Protein AF-A0A534SKF4-F1 (afdb_monomer_lite)

Sequence (89 aa):
MVERSDEYIIGRLIERSRLLIAISEEIPVETKLQTQPLLKQLERALGVPAEEQDTARVRATWAALYADLQEYADLEALLSALKNFVPYL

Foldseek 3Di:
DDDDALLRLLVVLLVVLLVCLVPPPPQDPVLSVVLNVLSVVLNVQSPDPPVPHPLVSNVVSLVVNCVSCVVPPSNNVSSVVNCVSNVSD

Structure (mmCIF, N/CA/C/O backbone):
data_AF-A0A534SKF4-F1
#
_entry.id   AF-A0A534SKF4-F1
#
loop_
_atom_site.group_PDB
_atom_site.id
_atom_site.type_symbol
_atom_site.label_atom_id
_atom_site.label_alt_id
_atom_site.label_comp_id
_atom_site.label_asym_id
_atom_site.label_entity_id
_atom_site.label_seq_id
_atom_site.pdbx_PDB_ins_code
_atom_site.Cartn_x
_atom_site.Cartn_y
_atom_site.Cartn_z
_atom_site.occupancy
_atom_site.B_iso_or_equiv
_atom_site.auth_seq_id
_atom_site.auth_comp_id
_atom_site.auth_asym_id
_atom_site.auth_atom_id
_atom_site.pdbx_PDB_model_num
ATOM 1 N N . MET A 1 1 ? -0.311 -24.155 -16.026 1.00 56.72 1 MET A N 1
ATOM 2 C CA . MET A 1 1 ? -0.391 -22.887 -15.270 1.00 56.72 1 MET A CA 1
ATOM 3 C C . MET A 1 1 ? 0.105 -21.785 -16.184 1.00 56.72 1 MET A C 1
ATOM 5 O O . MET A 1 1 ? 1.160 -21.971 -16.767 1.00 56.72 1 MET A O 1
ATOM 9 N N . VAL A 1 2 ? -0.661 -20.710 -16.375 1.00 68.31 2 VAL A N 1
ATOM 10 C CA . VAL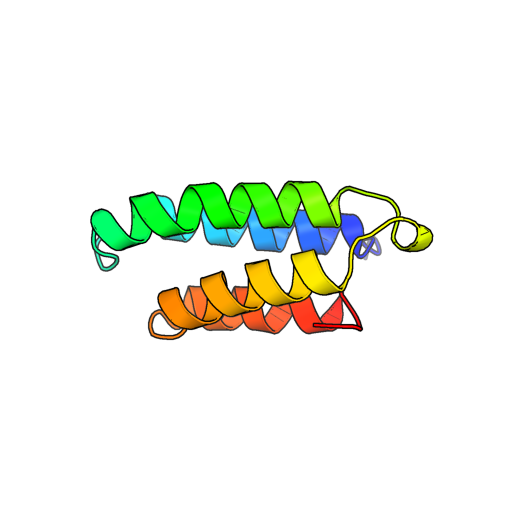 A 1 2 ? -0.173 -19.525 -17.099 1.00 68.31 2 VAL A CA 1
ATOM 11 C C . VAL A 1 2 ? 0.647 -18.710 -16.106 1.00 68.31 2 VAL A C 1
ATOM 13 O O . VAL A 1 2 ? 0.109 -18.312 -15.073 1.00 68.31 2 VAL A O 1
ATOM 16 N N . GLU A 1 3 ? 1.932 -18.522 -16.386 1.00 74.25 3 GLU A N 1
ATOM 17 C CA . GLU A 1 3 ? 2.808 -17.654 -15.599 1.00 74.25 3 GLU A CA 1
ATOM 18 C C . GLU A 1 3 ? 2.327 -16.203 -15.743 1.00 74.25 3 GLU A C 1
ATOM 20 O O . GLU A 1 3 ? 1.966 -15.759 -16.836 1.00 74.25 3 GLU A O 1
ATOM 25 N N . ARG A 1 4 ? 2.197 -15.494 -14.620 1.00 85.81 4 ARG A N 1
ATOM 26 C CA . ARG A 1 4 ? 1.716 -14.107 -14.580 1.00 85.81 4 ARG A CA 1
ATOM 27 C C . ARG A 1 4 ? 2.919 -13.191 -14.388 1.00 85.81 4 ARG A C 1
ATOM 29 O O . ARG A 1 4 ? 3.777 -13.521 -13.581 1.00 85.81 4 ARG A O 1
ATOM 36 N N . SER A 1 5 ? 2.957 -12.061 -15.094 1.00 91.44 5 SER A N 1
ATOM 37 C CA . SER A 1 5 ? 4.003 -11.055 -14.886 1.00 91.44 5 SER A CA 1
ATOM 38 C C . SER A 1 5 ? 3.869 -10.385 -13.518 1.00 91.44 5 SER A C 1
ATOM 40 O O . SER A 1 5 ? 2.761 -10.262 -12.986 1.00 91.44 5 SER A O 1
ATOM 42 N N . ASP A 1 6 ? 4.986 -9.895 -12.985 1.00 92.12 6 ASP A N 1
ATOM 43 C CA . ASP A 1 6 ? 5.017 -9.132 -11.732 1.00 92.12 6 ASP A CA 1
ATOM 44 C C . ASP A 1 6 ? 4.090 -7.915 -11.800 1.00 92.12 6 ASP A C 1
ATOM 46 O O . ASP A 1 6 ? 3.306 -7.682 -10.886 1.00 92.12 6 ASP A O 1
ATOM 50 N N . GLU A 1 7 ? 4.077 -7.206 -12.931 1.00 92.25 7 GLU A N 1
ATOM 51 C CA . GLU A 1 7 ? 3.175 -6.076 -13.199 1.00 92.25 7 GLU A CA 1
ATOM 52 C C . GLU A 1 7 ? 1.698 -6.456 -13.029 1.00 92.25 7 GLU A C 1
ATOM 54 O O . GLU A 1 7 ? 0.920 -5.728 -12.406 1.00 92.25 7 GLU A O 1
ATOM 59 N N . TYR A 1 8 ? 1.305 -7.627 -13.546 1.00 94.19 8 TYR A N 1
ATOM 60 C CA . TYR A 1 8 ? -0.054 -8.131 -13.389 1.00 94.19 8 TYR A CA 1
ATOM 61 C C . TYR A 1 8 ? -0.365 -8.406 -11.915 1.00 94.19 8 TYR A C 1
ATOM 63 O O . TYR A 1 8 ? -1.435 -8.033 -11.433 1.00 94.19 8 TYR A O 1
ATOM 71 N N . ILE A 1 9 ? 0.555 -9.043 -11.185 1.00 95.88 9 ILE A N 1
ATOM 72 C CA . ILE A 1 9 ? 0.346 -9.365 -9.770 1.00 95.88 9 ILE A CA 1
ATOM 73 C C . ILE A 1 9 ? 0.294 -8.096 -8.911 1.00 95.88 9 ILE A C 1
ATOM 75 O O . ILE A 1 9 ? -0.621 -7.962 -8.097 1.00 95.88 9 ILE A O 1
ATOM 79 N N . ILE A 1 10 ? 1.188 -7.133 -9.143 1.00 96.50 10 ILE A N 1
ATOM 80 C CA . ILE A 1 10 ? 1.188 -5.819 -8.485 1.00 96.50 10 ILE A CA 1
ATOM 81 C C . ILE A 1 10 ? -0.160 -5.123 -8.692 1.00 96.50 10 ILE A C 1
ATOM 83 O O . ILE A 1 10 ? -0.787 -4.698 -7.720 1.00 96.50 10 ILE A O 1
ATOM 87 N N . GLY A 1 11 ? -0.653 -5.067 -9.935 1.00 96.44 11 GLY A N 1
ATOM 88 C CA . GLY A 1 11 ? -1.958 -4.478 -10.239 1.00 96.44 11 GLY A CA 1
ATOM 89 C C . GLY A 1 11 ? -3.096 -5.141 -9.458 1.00 96.44 11 GLY A C 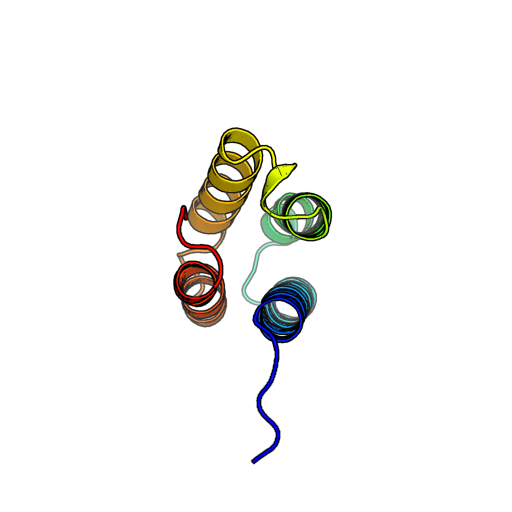1
ATOM 90 O O . GLY A 1 11 ? -3.942 -4.454 -8.887 1.00 96.44 11 GLY A O 1
ATOM 91 N N . ARG A 1 12 ? -3.083 -6.477 -9.347 1.00 97.38 12 ARG A N 1
ATOM 92 C CA . ARG A 1 12 ? -4.089 -7.232 -8.581 1.00 97.38 12 ARG A CA 1
ATOM 93 C C . ARG A 1 12 ? -4.004 -6.995 -7.074 1.00 97.38 12 ARG A C 1
ATOM 95 O O . ARG A 1 12 ? -5.051 -6.914 -6.433 1.00 97.38 12 ARG A O 1
ATOM 102 N N . LEU A 1 13 ? -2.802 -6.872 -6.511 1.00 98.06 13 LEU A N 1
ATOM 103 C CA . LEU A 1 13 ? -2.612 -6.544 -5.095 1.00 98.06 13 LEU A CA 1
ATOM 104 C C . LEU A 1 13 ? -3.175 -5.152 -4.781 1.00 98.06 13 LEU A C 1
ATOM 106 O O . LEU A 1 13 ? -3.973 -5.007 -3.858 1.00 98.06 13 LEU A O 1
ATOM 110 N N . ILE A 1 14 ? -2.848 -4.152 -5.603 1.00 97.88 14 ILE A N 1
ATOM 111 C CA . ILE A 1 14 ? -3.353 -2.780 -5.455 1.00 97.88 14 ILE A CA 1
ATOM 112 C C . ILE A 1 14 ? -4.878 -2.728 -5.602 1.00 97.88 14 ILE A C 1
ATOM 114 O O . ILE A 1 14 ? -5.559 -2.098 -4.791 1.00 97.88 14 ILE A O 1
ATOM 118 N N . GLU A 1 15 ? -5.432 -3.399 -6.613 1.00 97.81 15 GLU A N 1
ATOM 119 C CA . GLU A 1 15 ? -6.879 -3.481 -6.829 1.00 97.81 15 GLU A CA 1
ATOM 120 C C . GLU A 1 15 ? -7.586 -4.106 -5.618 1.00 97.81 15 GLU A C 1
ATOM 122 O O . GLU A 1 15 ? -8.599 -3.582 -5.147 1.00 97.81 15 GLU A O 1
ATOM 127 N N . ARG A 1 16 ? -7.032 -5.192 -5.065 1.00 98.31 16 ARG A N 1
ATOM 128 C CA . ARG A 1 16 ? -7.590 -5.862 -3.887 1.00 98.31 16 ARG A CA 1
ATOM 129 C C . ARG A 1 16 ? -7.537 -4.970 -2.648 1.00 98.31 16 ARG A C 1
ATOM 131 O O . ARG A 1 16 ? -8.556 -4.866 -1.966 1.00 98.31 16 ARG A O 1
ATOM 138 N N . SER A 1 17 ? -6.417 -4.290 -2.396 1.00 98.31 17 SER A N 1
ATOM 139 C CA . SER A 1 17 ? -6.302 -3.332 -1.289 1.00 98.31 17 SER A CA 1
ATOM 140 C C . SER A 1 17 ? -7.323 -2.203 -1.421 1.00 98.31 17 SER A C 1
ATOM 142 O O . SER A 1 17 ? -8.000 -1.866 -0.454 1.00 98.31 17 SER A O 1
ATOM 144 N N . ARG A 1 18 ? -7.518 -1.664 -2.634 1.00 98.06 18 ARG A N 1
ATOM 145 C CA . ARG A 1 18 ? -8.506 -0.606 -2.903 1.00 98.06 18 ARG A CA 1
ATOM 146 C C . ARG A 1 18 ? -9.923 -1.053 -2.559 1.00 98.06 18 ARG A C 1
ATOM 148 O O . ARG A 1 18 ? -10.660 -0.303 -1.925 1.00 98.06 18 ARG A O 1
ATOM 155 N N . LEU A 1 19 ? -10.296 -2.260 -2.983 1.00 98.19 19 LEU A N 1
ATOM 156 C CA . LEU A 1 19 ? -11.616 -2.821 -2.707 1.00 98.19 19 LEU A CA 1
ATOM 157 C C . LEU A 1 19 ? -11.833 -3.020 -1.208 1.00 98.19 19 LEU A C 1
ATOM 159 O O . LEU A 1 19 ? -12.866 -2.596 -0.702 1.00 98.19 19 LEU A O 1
ATOM 163 N N . LEU A 1 20 ? -10.863 -3.603 -0.498 1.00 97.81 20 LEU A N 1
ATOM 164 C CA . LEU A 1 20 ? -10.962 -3.818 0.948 1.00 97.81 20 LEU A CA 1
ATOM 165 C C . LEU A 1 20 ? -11.099 -2.504 1.722 1.00 97.81 20 LEU A C 1
ATOM 167 O O . LEU A 1 20 ? -11.979 -2.400 2.573 1.00 97.81 20 LEU A O 1
ATOM 171 N N . ILE A 1 21 ? -10.313 -1.479 1.371 1.00 97.62 21 ILE A N 1
ATOM 172 C CA . ILE A 1 21 ? -10.444 -0.141 1.969 1.00 97.62 21 ILE A CA 1
ATOM 173 C C . ILE A 1 21 ? -11.854 0.418 1.745 1.00 97.62 21 ILE A C 1
ATOM 175 O O . ILE A 1 21 ? -12.457 0.976 2.658 1.00 97.62 21 ILE A O 1
ATOM 179 N N . ALA A 1 22 ? -12.402 0.272 0.537 1.00 97.12 22 ALA A N 1
ATOM 180 C CA . ALA A 1 22 ? -13.718 0.809 0.216 1.00 97.12 22 ALA A CA 1
ATOM 181 C C . ALA A 1 22 ? -14.840 0.107 1.001 1.00 97.12 22 ALA A C 1
ATOM 183 O O . ALA A 1 22 ? -15.684 0.786 1.594 1.00 97.12 22 ALA A O 1
ATOM 184 N N . ILE A 1 23 ? -14.838 -1.229 1.024 1.00 97.06 23 ILE A N 1
ATOM 185 C CA . ILE A 1 23 ? -15.972 -2.026 1.516 1.00 97.06 23 ILE A CA 1
ATOM 186 C C . ILE A 1 23 ? -15.913 -2.362 3.007 1.00 97.06 23 ILE A C 1
ATOM 188 O O . ILE A 1 23 ? -16.954 -2.672 3.571 1.00 97.06 23 ILE A O 1
ATOM 192 N N . SER A 1 24 ? -14.737 -2.329 3.646 1.00 96.62 24 SER A N 1
ATOM 193 C CA . SER A 1 24 ? -14.615 -2.729 5.053 1.00 96.62 24 SER A CA 1
ATOM 194 C C . SER A 1 24 ? -15.359 -1.761 5.971 1.00 96.62 24 SER A C 1
ATOM 196 O O . SER A 1 24 ? -15.131 -0.553 5.913 1.00 96.62 24 SER A O 1
ATOM 198 N N . GLU A 1 25 ? -16.236 -2.274 6.829 1.00 96.56 25 GLU A N 1
ATOM 199 C CA . GLU A 1 25 ? -16.929 -1.478 7.852 1.00 96.56 25 GLU A CA 1
ATOM 200 C C . GLU A 1 25 ? -16.035 -1.181 9.068 1.00 96.56 25 GLU A C 1
ATOM 202 O O . GLU A 1 25 ? -16.343 -0.289 9.852 1.00 96.56 25 GLU A O 1
ATOM 207 N N . GLU A 1 26 ? -14.907 -1.885 9.199 1.00 95.69 26 GLU A N 1
ATOM 208 C CA . GLU A 1 26 ? -13.965 -1.751 10.317 1.00 95.69 26 GLU A CA 1
ATOM 209 C C . GLU A 1 26 ? -13.008 -0.564 10.149 1.00 95.69 26 GLU A C 1
ATOM 211 O O . GLU A 1 26 ? -12.457 -0.065 11.126 1.00 95.69 26 GLU A O 1
ATOM 216 N N . ILE A 1 27 ? -12.806 -0.099 8.912 1.00 97.62 27 ILE A N 1
ATOM 217 C CA . ILE A 1 27 ? -11.884 0.999 8.610 1.00 97.62 27 ILE A CA 1
ATOM 218 C C . ILE A 1 27 ? -12.621 2.337 8.780 1.00 97.62 27 ILE A C 1
ATOM 220 O O . ILE A 1 27 ? -13.608 2.571 8.068 1.00 97.62 27 ILE A O 1
ATOM 224 N N . PRO A 1 28 ? -12.137 3.256 9.639 1.00 97.94 28 PRO A N 1
ATOM 225 C CA . PRO A 1 28 ? -12.709 4.590 9.784 1.00 97.94 28 PRO A CA 1
ATOM 226 C C . PRO A 1 28 ? -12.761 5.346 8.454 1.00 97.94 28 PRO A C 1
ATOM 228 O O . PRO A 1 28 ? -11.870 5.224 7.607 1.00 97.94 28 PRO A O 1
ATOM 231 N N . VAL A 1 29 ? -13.799 6.163 8.264 1.00 97.69 29 VAL A N 1
ATOM 232 C CA . VAL A 1 29 ? -14.001 6.921 7.017 1.00 97.69 29 VAL A CA 1
ATOM 233 C C . VAL A 1 29 ? -12.810 7.837 6.732 1.00 97.69 29 VAL A C 1
ATOM 235 O O . VAL A 1 29 ? -12.384 7.946 5.584 1.00 97.69 29 VAL A O 1
ATOM 238 N N . GLU A 1 30 ? -12.230 8.441 7.765 1.00 97.56 30 GLU A N 1
ATOM 239 C CA . GLU A 1 30 ? -11.038 9.282 7.685 1.00 97.56 30 GLU A CA 1
ATOM 240 C C . GLU A 1 30 ? -9.853 8.505 7.099 1.00 97.56 30 GLU A C 1
ATOM 242 O O . GLU A 1 30 ? -9.239 8.952 6.127 1.00 97.56 30 GLU A O 1
ATOM 247 N N . THR A 1 31 ? -9.601 7.295 7.606 1.00 97.69 31 THR A N 1
ATOM 248 C CA . THR A 1 31 ? -8.556 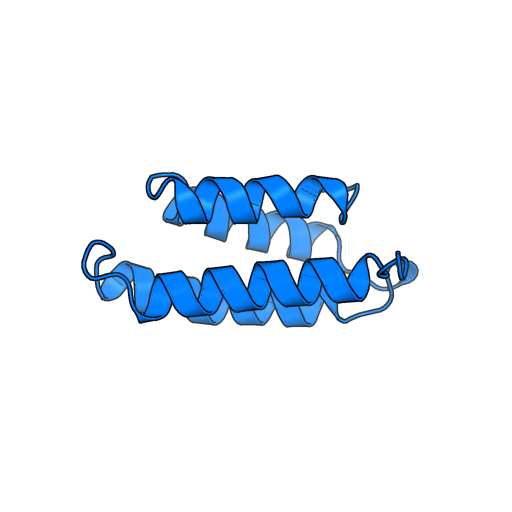6.399 7.096 1.00 97.69 31 THR A CA 1
ATOM 249 C C . THR A 1 31 ? -8.815 6.027 5.638 1.00 97.69 31 THR A C 1
ATOM 251 O O . THR A 1 31 ? -7.891 6.041 4.824 1.00 97.69 31 THR A O 1
ATOM 254 N N . LYS A 1 32 ? -10.071 5.767 5.245 1.00 98.06 32 LYS A N 1
ATOM 255 C CA . LYS A 1 32 ? -10.423 5.504 3.835 1.00 98.06 32 LYS A CA 1
ATOM 256 C C . LYS A 1 32 ? -10.127 6.704 2.934 1.00 98.06 32 LYS A C 1
ATOM 258 O O . LYS A 1 32 ? -9.583 6.531 1.842 1.00 98.06 32 LYS A O 1
ATOM 263 N N . LEU A 1 33 ? -10.495 7.909 3.373 1.00 97.50 33 LEU A N 1
ATOM 264 C CA . LEU A 1 33 ? -10.278 9.148 2.623 1.00 97.50 33 LEU A CA 1
ATOM 265 C C . LEU A 1 33 ? -8.788 9.474 2.477 1.00 97.50 33 LEU A C 1
ATOM 267 O O . LEU A 1 33 ? -8.381 9.965 1.425 1.00 97.50 33 LEU A O 1
ATOM 271 N N . GLN A 1 34 ? -7.979 9.164 3.490 1.00 96.38 34 GLN A N 1
ATOM 272 C CA . GLN A 1 34 ? -6.528 9.345 3.465 1.00 96.38 34 GLN A CA 1
ATOM 273 C C . GLN A 1 34 ? -5.827 8.322 2.561 1.00 96.38 34 GLN A C 1
ATOM 275 O O . GLN A 1 34 ? -4.993 8.682 1.728 1.00 96.38 34 GLN A O 1
ATOM 280 N N . THR A 1 35 ? -6.179 7.043 2.685 1.00 97.94 35 THR A N 1
ATOM 281 C CA . THR A 1 35 ? -5.408 5.947 2.076 1.00 97.94 35 THR A CA 1
ATOM 282 C C . THR A 1 35 ? -5.769 5.678 0.617 1.00 97.94 35 THR A C 1
ATOM 284 O O . THR A 1 35 ? -4.888 5.326 -0.168 1.00 97.94 35 THR A O 1
ATOM 287 N N . GLN A 1 36 ? -7.015 5.899 0.179 1.00 96.75 36 GLN A N 1
ATOM 288 C CA . GLN A 1 36 ? -7.388 5.671 -1.227 1.00 96.75 36 GLN A CA 1
ATOM 289 C C . GLN A 1 36 ? -6.611 6.553 -2.230 1.00 96.75 36 GLN A C 1
ATOM 291 O O . GLN A 1 36 ? -6.133 6.023 -3.242 1.00 96.75 36 GLN A O 1
ATOM 296 N N . PRO A 1 37 ? -6.422 7.869 -1.994 1.00 97.44 37 PRO A N 1
ATOM 297 C CA . PRO A 1 37 ? -5.559 8.693 -2.835 1.00 97.44 37 PRO A CA 1
ATOM 298 C C . PRO A 1 37 ? -4.099 8.238 -2.819 1.00 97.44 37 PRO A C 1
ATOM 300 O O . PRO A 1 37 ? -3.469 8.233 -3.876 1.00 97.44 37 PRO A O 1
ATOM 303 N N . LEU A 1 38 ? -3.563 7.839 -1.659 1.00 97.88 38 LEU A N 1
ATOM 304 C CA . LEU A 1 38 ? -2.191 7.332 -1.543 1.00 97.88 38 LEU A CA 1
ATOM 305 C C . LEU A 1 38 ? -2.006 6.035 -2.336 1.00 97.88 38 LEU A C 1
ATOM 307 O O . LEU A 1 38 ? -1.040 5.901 -3.082 1.00 97.88 38 LEU A O 1
ATOM 311 N N . LEU A 1 39 ? -2.976 5.123 -2.281 1.00 97.94 39 LEU A N 1
ATOM 312 C CA . LEU A 1 39 ? -2.944 3.879 -3.045 1.00 97.94 39 LEU A CA 1
ATOM 313 C C . LEU A 1 39 ? -2.961 4.137 -4.560 1.00 97.94 39 LEU A C 1
ATOM 315 O O . LEU A 1 39 ? -2.253 3.476 -5.315 1.00 97.94 39 LEU A O 1
ATOM 319 N N . LYS A 1 40 ? -3.716 5.144 -5.016 1.00 97.75 40 LYS A N 1
ATOM 320 C CA . LYS A 1 40 ? -3.695 5.595 -6.418 1.00 97.75 40 LYS A CA 1
ATOM 321 C C . LYS A 1 40 ? -2.361 6.240 -6.808 1.00 97.75 40 LYS A C 1
ATOM 323 O O . LYS A 1 40 ? -1.939 6.129 -7.957 1.00 97.75 40 LYS A O 1
ATOM 328 N N . GLN A 1 41 ? -1.701 6.940 -5.887 1.00 97.69 41 GLN A N 1
ATOM 329 C CA . GLN A 1 41 ? -0.360 7.477 -6.127 1.00 97.69 41 GLN A CA 1
ATOM 330 C C . GLN A 1 41 ? 0.674 6.356 -6.249 1.00 97.69 41 GLN A C 1
ATOM 332 O O . GLN A 1 41 ? 1.484 6.402 -7.172 1.00 97.69 41 GLN A O 1
ATOM 337 N N . LEU A 1 42 ? 0.597 5.340 -5.385 1.00 98.06 42 LEU A N 1
ATOM 338 C CA . LEU A 1 42 ? 1.458 4.161 -5.448 1.00 98.06 42 LEU A CA 1
ATOM 339 C C . LEU A 1 42 ? 1.273 3.406 -6.772 1.00 98.06 42 LEU A C 1
ATOM 341 O O . LEU A 1 42 ? 2.254 3.118 -7.445 1.00 98.06 42 LEU A O 1
ATOM 345 N N . GLU A 1 43 ? 0.025 3.170 -7.190 1.00 97.69 43 GLU A N 1
ATOM 346 C CA . GLU A 1 43 ? -0.304 2.547 -8.483 1.00 97.69 43 GLU A CA 1
ATOM 347 C C . GLU A 1 43 ? 0.316 3.295 -9.663 1.00 97.69 43 GLU A C 1
ATOM 349 O O . GLU A 1 43 ? 0.946 2.692 -10.525 1.00 97.69 43 GLU A O 1
ATOM 354 N N . ARG A 1 44 ? 0.176 4.624 -9.690 1.00 97.00 44 ARG A N 1
ATOM 355 C CA . ARG A 1 44 ? 0.760 5.450 -10.751 1.00 97.00 44 ARG A CA 1
ATOM 356 C C . ARG A 1 44 ? 2.280 5.387 -10.758 1.00 97.00 44 ARG A C 1
ATOM 358 O O . ARG A 1 44 ? 2.860 5.367 -11.834 1.00 97.00 44 ARG A O 1
ATOM 365 N N . ALA A 1 45 ? 2.905 5.385 -9.584 1.00 96.56 45 ALA A N 1
ATOM 366 C CA . ALA A 1 45 ? 4.354 5.318 -9.474 1.00 96.56 45 ALA A CA 1
ATOM 367 C 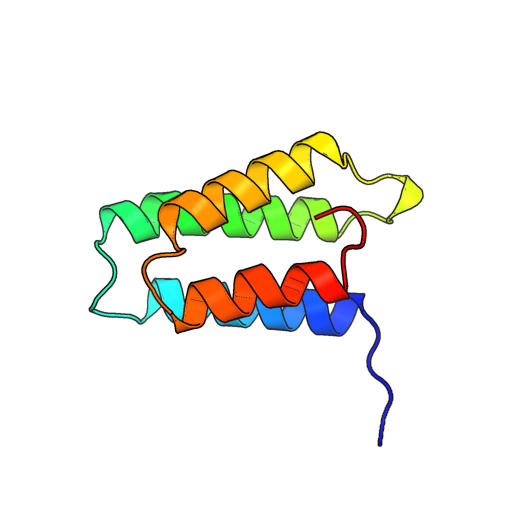C . ALA A 1 45 ? 4.893 3.952 -9.928 1.00 96.56 45 ALA A C 1
ATOM 369 O O . ALA A 1 45 ? 5.903 3.905 -10.616 1.00 96.56 45 ALA A O 1
ATOM 370 N N . LEU A 1 46 ? 4.187 2.863 -9.613 1.00 96.19 46 LEU A N 1
ATOM 371 C CA . LEU A 1 46 ? 4.544 1.504 -10.035 1.00 96.19 46 LEU A CA 1
ATOM 372 C C . LEU A 1 46 ? 4.180 1.193 -11.496 1.00 96.19 46 LEU A C 1
ATOM 374 O O . LEU A 1 46 ? 4.702 0.239 -12.057 1.00 96.19 46 LEU A O 1
ATOM 378 N N . GLY A 1 47 ? 3.303 1.985 -12.119 1.00 94.31 47 GLY A N 1
ATOM 379 C CA . GLY A 1 47 ? 2.951 1.857 -13.539 1.00 94.31 47 GLY A CA 1
ATOM 380 C C . GLY A 1 47 ? 3.980 2.450 -14.509 1.00 94.31 47 GLY A C 1
ATOM 381 O O . GLY A 1 47 ? 3.794 2.357 -15.720 1.00 94.31 47 GLY A O 1
ATOM 382 N N . VAL A 1 48 ? 5.032 3.089 -13.994 1.00 94.19 48 VAL A N 1
ATOM 383 C CA . VAL A 1 48 ? 6.186 3.574 -14.768 1.00 94.19 48 VAL A CA 1
ATOM 384 C C . VAL A 1 48 ? 7.194 2.422 -14.934 1.00 94.19 48 VAL A C 1
ATOM 386 O O . VAL A 1 48 ? 7.314 1.632 -13.994 1.00 94.19 48 VAL A O 1
ATOM 389 N N . PRO A 1 49 ? 7.933 2.301 -16.060 1.00 91.81 49 PRO A N 1
ATOM 390 C CA . PRO A 1 49 ? 9.005 1.309 -16.205 1.00 91.81 49 PRO A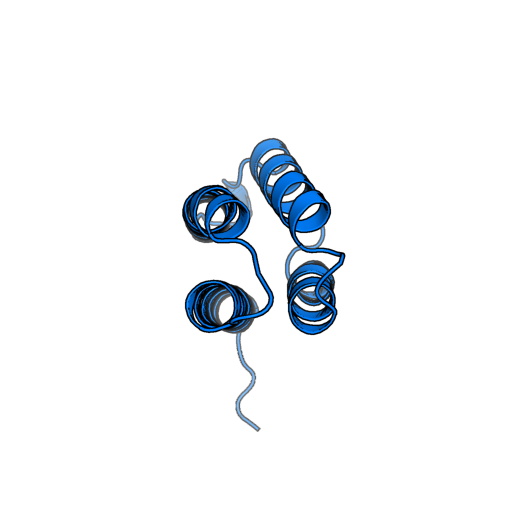 CA 1
ATOM 391 C C . PRO A 1 49 ? 10.001 1.358 -15.042 1.00 91.81 49 PRO A C 1
ATOM 393 O O . PRO A 1 49 ? 10.330 2.442 -14.559 1.00 91.81 49 PRO A O 1
ATOM 39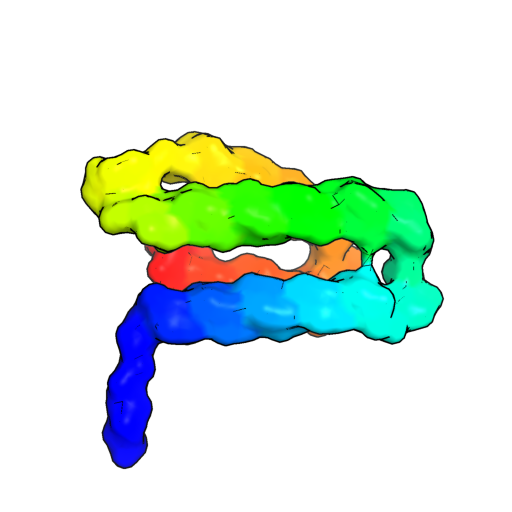6 N N . ALA A 1 50 ? 10.475 0.201 -14.573 1.00 89.62 50 ALA A N 1
ATOM 397 C CA . ALA A 1 50 ? 11.255 0.085 -13.336 1.00 89.62 50 ALA A CA 1
ATOM 398 C C . ALA A 1 50 ? 12.517 0.970 -13.317 1.00 89.62 50 ALA A C 1
ATOM 400 O O . ALA A 1 50 ? 12.867 1.532 -12.282 1.00 89.62 50 ALA A O 1
ATOM 401 N N . GLU A 1 51 ? 13.164 1.135 -14.467 1.00 92.06 51 GLU A N 1
ATOM 402 C CA . GLU A 1 51 ? 14.330 1.993 -14.689 1.00 92.06 51 GLU A CA 1
ATOM 403 C C . GLU A 1 51 ? 14.047 3.499 -14.541 1.00 92.06 51 GLU A C 1
ATOM 405 O O . GLU A 1 51 ? 14.964 4.278 -14.286 1.00 92.06 51 GLU A O 1
ATOM 410 N N . GLU A 1 52 ? 12.785 3.907 -14.672 1.00 94.50 52 GLU A N 1
ATOM 411 C CA . GLU A 1 52 ? 12.314 5.294 -14.588 1.00 94.50 52 GLU A CA 1
ATOM 412 C C . GLU A 1 52 ? 11.574 5.586 -13.268 1.00 94.50 52 GLU A C 1
ATOM 414 O O . GLU A 1 52 ? 11.179 6.725 -13.003 1.00 94.50 52 GLU A O 1
ATOM 419 N N . GLN A 1 53 ? 11.372 4.575 -12.418 1.00 95.69 53 GLN A N 1
ATOM 420 C CA . GLN A 1 53 ? 10.652 4.732 -11.157 1.00 95.69 53 GLN A CA 1
ATOM 421 C C . GLN A 1 53 ? 11.444 5.574 -10.148 1.00 95.69 53 GLN A C 1
ATOM 423 O O . GLN A 1 53 ? 12.582 5.270 -9.783 1.00 95.69 53 GLN A O 1
ATOM 428 N N . ASP A 1 54 ? 10.787 6.593 -9.590 1.00 97.00 54 ASP A N 1
ATOM 429 C CA . ASP A 1 54 ? 11.266 7.285 -8.394 1.00 97.00 54 ASP A CA 1
ATOM 430 C C . ASP A 1 54 ? 11.097 6.368 -7.171 1.00 97.00 54 ASP A C 1
ATOM 432 O O . ASP A 1 54 ? 10.080 6.378 -6.469 1.00 97.00 54 ASP A O 1
ATOM 436 N N . THR A 1 55 ? 12.116 5.540 -6.936 1.00 97.19 55 THR A N 1
ATOM 437 C CA . THR A 1 55 ? 12.148 4.558 -5.843 1.00 97.19 55 THR A CA 1
ATOM 438 C C . THR A 1 55 ? 11.946 5.191 -4.464 1.00 97.19 55 THR A C 1
ATOM 440 O O . THR A 1 55 ? 11.317 4.579 -3.598 1.00 97.19 55 THR A O 1
ATOM 443 N N . ALA A 1 56 ? 12.420 6.424 -4.245 1.00 97.19 56 ALA A N 1
ATOM 444 C CA . ALA A 1 56 ? 12.245 7.126 -2.978 1.00 97.19 56 ALA A CA 1
ATOM 445 C C . ALA A 1 56 ? 10.773 7.490 -2.765 1.00 97.19 56 ALA A C 1
ATOM 447 O O . ALA A 1 56 ? 10.221 7.250 -1.689 1.00 97.19 56 ALA A O 1
ATOM 448 N N . ARG A 1 57 ? 10.109 7.989 -3.813 1.00 96.56 57 ARG A N 1
ATOM 449 C CA . ARG A 1 57 ? 8.672 8.269 -3.790 1.00 96.56 57 ARG A CA 1
ATOM 450 C C . ARG A 1 57 ? 7.834 7.008 -3.608 1.00 96.56 57 ARG A C 1
ATOM 452 O O . ARG A 1 57 ? 6.880 7.036 -2.828 1.00 96.56 57 ARG A O 1
ATOM 459 N N . VAL A 1 58 ? 8.170 5.914 -4.292 1.00 98.00 58 VAL A N 1
ATOM 460 C CA . VAL A 1 58 ? 7.460 4.631 -4.146 1.00 98.00 58 VAL A CA 1
ATOM 461 C C . VAL A 1 58 ? 7.575 4.124 -2.707 1.00 98.00 58 VAL A C 1
ATOM 463 O O . VAL A 1 58 ? 6.551 3.856 -2.079 1.00 98.00 58 VAL A O 1
ATOM 466 N N . ARG A 1 59 ? 8.791 4.093 -2.144 1.00 98.12 59 ARG A N 1
ATOM 467 C CA . ARG A 1 59 ? 9.036 3.706 -0.744 1.00 98.12 59 ARG A CA 1
ATOM 468 C C . ARG A 1 59 ? 8.271 4.573 0.243 1.00 98.12 59 ARG A C 1
ATOM 470 O O . ARG A 1 59 ? 7.614 4.039 1.127 1.00 98.12 59 ARG A O 1
ATOM 477 N N . ALA A 1 60 ? 8.332 5.895 0.090 1.00 97.94 60 ALA A N 1
ATOM 478 C CA . ALA A 1 60 ? 7.644 6.820 0.986 1.00 97.94 60 ALA A CA 1
ATOM 479 C C . ALA A 1 60 ? 6.119 6.635 0.934 1.00 97.94 60 ALA A C 1
ATOM 481 O O . ALA A 1 60 ? 5.463 6.612 1.973 1.00 97.94 60 ALA A O 1
ATOM 482 N N . THR A 1 61 ? 5.560 6.447 -0.266 1.00 98.25 61 THR A N 1
ATOM 483 C CA . THR A 1 61 ? 4.115 6.232 -0.442 1.00 98.25 61 THR A CA 1
ATOM 484 C C . THR A 1 61 ? 3.680 4.889 0.144 1.00 98.25 61 THR A C 1
ATOM 486 O O . THR A 1 61 ? 2.669 4.825 0.841 1.00 98.25 61 THR A O 1
ATOM 489 N N . TRP A 1 62 ? 4.450 3.822 -0.098 1.00 98.44 62 TRP A N 1
ATOM 490 C CA . TRP A 1 62 ? 4.190 2.506 0.486 1.00 98.44 62 TRP A CA 1
ATOM 491 C C . TRP A 1 62 ? 4.302 2.534 2.015 1.00 98.44 62 TRP A C 1
ATOM 493 O O . TRP A 1 62 ? 3.424 2.011 2.690 1.00 98.44 62 TRP A O 1
ATOM 503 N N . ALA A 1 63 ? 5.322 3.195 2.570 1.00 98.25 63 ALA A N 1
ATOM 504 C CA . ALA A 1 63 ? 5.516 3.297 4.015 1.00 98.25 63 ALA A CA 1
ATOM 505 C C . ALA A 1 63 ? 4.378 4.065 4.702 1.00 98.25 63 ALA A C 1
ATOM 507 O O . ALA A 1 63 ? 3.931 3.652 5.767 1.00 98.25 63 ALA A O 1
ATOM 508 N N . ALA A 1 64 ? 3.878 5.140 4.082 1.00 98.19 64 ALA A N 1
ATOM 509 C CA . ALA A 1 64 ? 2.710 5.866 4.580 1.00 98.19 64 ALA A CA 1
ATOM 510 C C . ALA A 1 64 ? 1.454 4.978 4.583 1.00 98.19 64 ALA A C 1
ATOM 512 O O . ALA A 1 64 ? 0.773 4.879 5.597 1.00 98.19 64 ALA A O 1
ATOM 513 N N . LEU A 1 65 ? 1.197 4.261 3.481 1.00 98.31 65 LEU A N 1
ATOM 514 C CA . LEU A 1 65 ? 0.092 3.299 3.406 1.00 98.31 65 LEU A CA 1
ATOM 515 C C . LEU A 1 65 ? 0.215 2.196 4.456 1.00 98.31 65 LEU A C 1
ATOM 517 O O . LEU A 1 65 ? -0.773 1.853 5.093 1.00 98.31 65 LEU A O 1
ATOM 521 N N . TYR A 1 66 ? 1.412 1.642 4.635 1.00 98.06 66 TYR A N 1
ATOM 522 C CA . TYR A 1 66 ? 1.657 0.591 5.614 1.00 98.06 66 TYR A CA 1
ATOM 523 C C . TYR A 1 66 ? 1.428 1.102 7.038 1.00 98.06 66 TYR A C 1
ATOM 525 O O . TYR A 1 66 ? 0.755 0.437 7.816 1.00 98.06 66 TYR A O 1
ATOM 533 N N . ALA A 1 67 ? 1.917 2.300 7.369 1.00 98.12 67 ALA A N 1
ATOM 534 C CA . ALA A 1 67 ? 1.711 2.898 8.684 1.00 98.12 67 ALA A CA 1
ATOM 535 C C . ALA A 1 67 ? 0.220 3.050 9.031 1.00 98.12 67 ALA A C 1
ATOM 537 O O . ALA A 1 67 ? -0.161 2.719 10.151 1.00 98.12 67 ALA A O 1
ATOM 538 N N . ASP A 1 68 ? -0.597 3.480 8.063 1.00 97.56 68 ASP A N 1
ATOM 539 C CA . ASP A 1 68 ? -2.038 3.707 8.238 1.00 97.56 68 ASP A CA 1
ATOM 540 C C . ASP A 1 68 ? -2.879 2.416 8.207 1.00 97.56 68 ASP A C 1
ATOM 542 O O . ASP A 1 68 ? -4.012 2.409 8.690 1.00 97.56 68 ASP A O 1
ATOM 546 N N . LEU A 1 69 ? -2.375 1.343 7.581 1.00 98.12 69 LEU A N 1
ATOM 547 C CA . LEU A 1 69 ? -3.169 0.146 7.272 1.00 98.12 69 LEU A CA 1
ATOM 548 C C . LEU A 1 69 ? -2.672 -1.152 7.923 1.00 98.12 69 LEU A C 1
ATOM 550 O O . LEU A 1 69 ? -3.378 -2.155 7.852 1.00 98.12 69 LEU A O 1
ATOM 554 N N . GLN A 1 70 ? -1.497 -1.160 8.561 1.00 97.44 70 GLN A N 1
ATOM 555 C CA . GLN A 1 70 ? -0.903 -2.362 9.176 1.00 97.44 70 GLN A CA 1
ATOM 556 C C . GLN A 1 70 ? -1.768 -3.004 10.272 1.00 97.44 70 GLN A C 1
ATOM 558 O O . GLN A 1 70 ? -1.624 -4.184 10.571 1.00 97.44 70 GLN A O 1
ATOM 563 N N . GLU A 1 71 ? -2.663 -2.234 10.883 1.00 97.00 71 GLU A N 1
ATOM 564 C CA . GLU A 1 71 ? -3.591 -2.703 11.915 1.00 97.00 71 GLU A CA 1
ATOM 565 C C . GLU A 1 71 ? -4.757 -3.536 11.345 1.00 97.00 71 GLU A C 1
ATOM 567 O O . GLU A 1 71 ? -5.393 -4.285 12.085 1.00 97.00 71 GLU A O 1
ATOM 572 N N . TYR A 1 72 ? -4.981 -3.500 10.025 1.00 97.69 72 TYR A N 1
ATOM 573 C CA . TYR A 1 72 ? -5.964 -4.335 9.332 1.00 97.69 72 TYR A CA 1
ATOM 574 C C . TYR A 1 72 ? -5.248 -5.503 8.645 1.00 97.69 72 TYR A C 1
ATOM 576 O O . TYR A 1 72 ? -4.646 -5.335 7.585 1.00 97.69 72 TYR A O 1
ATOM 584 N N . ALA A 1 73 ? -5.335 -6.699 9.234 1.00 97.69 73 ALA A N 1
ATOM 585 C CA . ALA A 1 73 ? -4.523 -7.863 8.856 1.00 97.69 73 ALA A CA 1
ATOM 586 C C . ALA A 1 73 ? -4.529 -8.191 7.348 1.00 97.69 73 ALA A C 1
ATOM 588 O O . ALA A 1 73 ? -3.479 -8.450 6.766 1.00 97.69 73 ALA A O 1
ATOM 589 N N . ASP A 1 74 ? -5.688 -8.128 6.685 1.00 97.88 74 ASP A N 1
ATOM 590 C CA . ASP A 1 74 ? -5.768 -8.390 5.242 1.00 97.88 74 ASP A CA 1
ATOM 591 C C . ASP A 1 74 ? -5.033 -7.327 4.408 1.00 97.88 74 ASP A C 1
ATOM 593 O O . ASP A 1 74 ? -4.441 -7.641 3.374 1.00 97.88 74 ASP A O 1
ATOM 597 N N . LEU A 1 75 ? -5.058 -6.062 4.837 1.00 98.38 75 LEU A N 1
ATOM 598 C CA . LEU A 1 75 ? -4.354 -4.977 4.152 1.00 98.38 75 LEU A CA 1
ATOM 599 C C . LEU A 1 75 ? -2.854 -5.016 4.436 1.00 98.38 75 LEU A C 1
ATOM 601 O O . LEU A 1 75 ? -2.072 -4.814 3.508 1.00 98.38 75 LEU A O 1
ATOM 605 N N . GLU A 1 76 ? -2.457 -5.332 5.669 1.00 98.31 76 GLU A N 1
ATOM 606 C CA . GLU A 1 76 ? -1.063 -5.597 6.031 1.00 98.31 76 GLU A CA 1
ATOM 607 C C . GLU A 1 76 ? -0.483 -6.701 5.144 1.00 98.31 76 GLU A C 1
ATOM 609 O O . GLU A 1 76 ? 0.517 -6.474 4.464 1.00 98.31 76 GLU A O 1
ATOM 614 N N . ALA A 1 77 ? -1.175 -7.838 5.028 1.00 98.44 77 ALA A N 1
ATOM 615 C CA . ALA A 1 77 ? -0.741 -8.954 4.197 1.00 98.44 77 ALA A CA 1
ATOM 616 C C . ALA A 1 77 ? -0.584 -8.566 2.716 1.00 98.44 77 ALA A C 1
ATOM 618 O O . ALA A 1 77 ? 0.402 -8.940 2.075 1.00 98.44 77 ALA A O 1
ATOM 619 N N . LEU A 1 78 ? -1.521 -7.794 2.155 1.00 98.31 78 LEU A N 1
ATOM 620 C CA . LEU A 1 78 ? -1.447 -7.346 0.758 1.00 98.31 78 LEU A CA 1
ATOM 621 C C . LEU A 1 78 ? -0.310 -6.347 0.520 1.00 98.31 78 LEU A C 1
ATOM 623 O O . LEU A 1 78 ? 0.381 -6.434 -0.497 1.00 98.31 78 LEU A O 1
ATOM 627 N N . LEU A 1 79 ? -0.093 -5.410 1.446 1.00 97.69 79 LEU A N 1
ATOM 628 C CA . LEU A 1 79 ? 1.001 -4.443 1.353 1.00 97.69 79 LEU A CA 1
ATOM 629 C C . LEU A 1 79 ? 2.363 -5.110 1.559 1.00 97.69 79 LEU A C 1
ATOM 631 O O . LEU A 1 79 ? 3.311 -4.771 0.852 1.00 97.69 79 LEU A O 1
ATOM 635 N N . SER A 1 80 ? 2.455 -6.082 2.464 1.00 97.62 80 SER A N 1
ATOM 636 C CA . SER A 1 80 ? 3.635 -6.924 2.659 1.00 97.62 80 SER A CA 1
ATOM 637 C C . SER A 1 80 ? 3.910 -7.793 1.426 1.00 97.62 80 SER A C 1
ATOM 639 O O . SER A 1 80 ? 5.064 -7.928 1.017 1.00 97.62 80 SER A O 1
ATOM 641 N N . ALA A 1 81 ? 2.872 -8.309 0.758 1.00 97.94 81 ALA A N 1
ATOM 642 C CA . ALA A 1 81 ? 3.023 -9.103 -0.460 1.00 97.94 81 ALA A CA 1
ATOM 643 C C . ALA A 1 81 ? 3.670 -8.324 -1.618 1.00 97.94 81 ALA A C 1
ATOM 645 O O . ALA A 1 81 ? 4.421 -8.928 -2.385 1.00 97.94 81 ALA A O 1
ATOM 646 N N . LEU A 1 82 ? 3.449 -7.003 -1.719 1.00 97.12 82 LEU A N 1
ATOM 647 C CA . LEU A 1 82 ? 4.072 -6.154 -2.749 1.00 97.12 82 LEU A CA 1
ATOM 648 C C . LEU A 1 82 ? 5.606 -6.225 -2.735 1.00 97.12 82 LEU A C 1
ATOM 650 O O . LEU A 1 82 ? 6.217 -6.142 -3.798 1.00 97.12 82 LEU A O 1
ATOM 654 N N . LYS A 1 83 ? 6.233 -6.441 -1.572 1.00 96.56 83 LYS A N 1
ATOM 655 C CA . LYS A 1 83 ? 7.700 -6.545 -1.440 1.00 96.56 83 LYS A CA 1
ATOM 656 C C . LYS A 1 83 ? 8.306 -7.696 -2.240 1.00 96.56 83 LYS A C 1
ATOM 658 O O . LYS A 1 83 ? 9.467 -7.637 -2.620 1.00 96.56 83 LYS A O 1
ATOM 663 N N . ASN A 1 84 ? 7.518 -8.731 -2.534 1.00 96.56 84 ASN A N 1
ATOM 664 C CA . ASN A 1 84 ? 7.981 -9.855 -3.350 1.00 96.56 84 ASN A CA 1
ATOM 665 C C . ASN A 1 84 ? 8.098 -9.502 -4.840 1.00 96.56 84 ASN A C 1
ATOM 667 O O . ASN A 1 84 ? 8.785 -10.207 -5.569 1.00 96.56 84 ASN A O 1
ATOM 671 N N . PHE A 1 85 ? 7.434 -8.430 -5.283 1.00 94.88 85 PHE A N 1
ATOM 672 C CA . PHE A 1 85 ? 7.368 -8.011 -6.689 1.00 94.88 85 PHE A CA 1
ATOM 673 C C . PHE A 1 85 ? 8.029 -6.649 -6.929 1.00 94.88 85 PHE A C 1
ATOM 675 O O . PHE A 1 85 ? 8.289 -6.270 -8.066 1.00 94.88 85 PHE A O 1
ATOM 682 N N . VAL A 1 86 ? 8.307 -5.900 -5.859 1.00 94.38 86 VAL A N 1
ATOM 683 C CA . VAL A 1 86 ? 8.985 -4.603 -5.901 1.00 94.38 86 VAL A CA 1
ATOM 684 C C . VAL A 1 86 ? 10.231 -4.698 -5.011 1.00 94.38 86 VAL A C 1
ATOM 686 O O . VAL A 1 86 ? 10.140 -4.436 -3.813 1.00 94.38 86 VAL A O 1
ATOM 689 N N . PRO A 1 87 ? 11.405 -5.066 -5.566 1.00 90.44 87 PRO A N 1
ATOM 690 C CA . PRO A 1 87 ? 12.582 -5.502 -4.795 1.00 90.44 87 PRO A CA 1
ATOM 691 C C . PRO A 1 87 ? 13.163 -4.471 -3.827 1.00 90.44 87 PRO A C 1
ATOM 693 O O . PRO A 1 87 ? 14.011 -4.789 -2.997 1.00 90.44 87 PRO A O 1
ATOM 696 N N . TYR A 1 88 ? 12.782 -3.210 -3.997 1.00 90.88 88 TYR A N 1
ATOM 697 C CA . TYR A 1 88 ? 13.279 -2.106 -3.202 1.00 90.88 88 TYR A CA 1
ATOM 698 C C . TYR A 1 88 ? 12.289 -1.662 -2.114 1.00 90.88 88 TYR A C 1
ATOM 700 O O . TYR A 1 88 ? 12.635 -0.731 -1.395 1.00 90.88 88 TYR A O 1
ATOM 708 N N . LEU A 1 89 ? 11.106 -2.262 -1.968 1.00 89.75 89 LEU A N 1
ATOM 709 C CA . LEU A 1 89 ? 10.204 -2.030 -0.824 1.00 89.75 89 LEU A CA 1
ATOM 710 C C . LEU A 1 89 ? 10.598 -2.869 0.399 1.00 89.75 89 LEU A C 1
ATOM 712 O O . LEU A 1 89 ? 10.391 -2.372 1.529 1.00 89.75 89 LEU A O 1
#

pLDDT: mean 95.48, std 6.08, range [56.72, 98.44]

Secondary structure (DSSP, 8-state):
-PPPPHHHHHHHHHHHHHHHHHH-SSS-HHHHHHHHHHHHHHHHHHTS-GGG--HHHHHHHHHHHHHHHTTSHHHHHHHHHGGGTSTT-

Radius of gyration: 12.79 Å; chains: 1; bounding box: 31×32×29 Å